Protein AF-A0A356W4E0-F1 (afdb_monomer)

Structure (mmCIF, N/CA/C/O backbone):
data_AF-A0A356W4E0-F1
#
_entry.id   AF-A0A356W4E0-F1
#
loop_
_atom_site.group_PDB
_atom_site.id
_atom_site.type_symbol
_atom_site.label_atom_id
_atom_site.label_alt_id
_atom_site.label_comp_id
_atom_site.label_asym_id
_atom_site.label_entity_id
_atom_site.label_seq_id
_atom_site.pdbx_PDB_ins_code
_atom_site.Cartn_x
_atom_site.Cartn_y
_atom_site.Cartn_z
_atom_site.occupancy
_atom_site.B_iso_or_equiv
_atom_site.auth_seq_id
_atom_site.auth_comp_id
_atom_site.auth_asym_id
_atom_site.auth_atom_id
_atom_site.pdbx_PDB_model_num
ATOM 1 N N . MET A 1 1 ? -19.568 5.707 18.053 1.00 56.31 1 MET A N 1
ATOM 2 C CA . MET A 1 1 ? -18.811 4.710 17.266 1.00 56.31 1 MET A CA 1
ATOM 3 C C . MET A 1 1 ? -17.351 5.116 17.323 1.00 56.31 1 MET A C 1
ATOM 5 O O . MET A 1 1 ? -17.095 6.312 17.219 1.00 56.31 1 MET A O 1
ATOM 9 N N . ALA A 1 2 ? -16.419 4.205 17.606 1.00 63.56 2 ALA A N 1
ATOM 10 C CA . ALA A 1 2 ? -15.016 4.599 17.668 1.00 63.56 2 ALA A CA 1
ATOM 11 C C . ALA A 1 2 ? -14.522 4.989 16.278 1.00 63.56 2 ALA A C 1
ATOM 13 O O . ALA A 1 2 ? -14.811 4.324 15.286 1.00 63.56 2 ALA A O 1
ATOM 14 N N . LYS A 1 3 ? -13.794 6.100 16.222 1.00 84.50 3 LYS A N 1
ATOM 15 C CA . LYS A 1 3 ? -13.288 6.655 14.976 1.00 84.50 3 LYS A CA 1
ATOM 16 C C . LYS A 1 3 ? -12.180 5.748 14.440 1.00 84.50 3 LYS A C 1
ATOM 18 O O . LYS A 1 3 ? -11.172 5.550 15.122 1.00 84.50 3 LYS A O 1
ATOM 23 N N . ARG A 1 4 ? -12.364 5.199 13.238 1.00 95.19 4 ARG A N 1
ATOM 24 C CA . ARG A 1 4 ? -11.300 4.482 12.533 1.00 95.19 4 ARG A CA 1
ATOM 25 C C . ARG A 1 4 ? -10.257 5.506 12.072 1.00 95.19 4 ARG A C 1
ATOM 27 O O . ARG A 1 4 ? -10.614 6.619 11.699 1.00 95.19 4 ARG A O 1
ATOM 34 N N . THR A 1 5 ? -8.973 5.165 12.136 1.00 97.50 5 THR A N 1
ATOM 35 C CA . THR A 1 5 ? -7.879 6.052 11.690 1.00 97.50 5 THR A CA 1
ATOM 36 C C . THR A 1 5 ? -7.006 5.357 10.657 1.00 97.50 5 THR A C 1
ATOM 38 O O . THR A 1 5 ? -6.689 4.176 10.817 1.00 97.50 5 THR A O 1
ATOM 41 N N . LEU A 1 6 ? -6.628 6.095 9.610 1.00 98.19 6 LEU A N 1
ATOM 42 C CA . LEU A 1 6 ? -5.780 5.613 8.519 1.00 98.19 6 LEU A CA 1
ATOM 43 C C . LEU A 1 6 ? -4.373 6.227 8.603 1.00 98.19 6 LEU A C 1
ATOM 45 O O . LEU A 1 6 ? -4.204 7.445 8.643 1.00 98.19 6 LEU A O 1
ATOM 49 N N . GLU A 1 7 ? -3.339 5.406 8.542 1.00 98.50 7 GLU A N 1
ATOM 50 C CA . GLU A 1 7 ? -1.942 5.834 8.440 1.00 98.50 7 GLU A CA 1
ATOM 51 C C . GLU A 1 7 ? -1.322 5.241 7.169 1.00 98.50 7 GLU A C 1
ATOM 53 O O . GLU A 1 7 ? -1.578 4.083 6.840 1.00 98.50 7 GLU A O 1
ATOM 58 N N . ILE A 1 8 ? -0.538 6.049 6.447 1.00 98.56 8 ILE A N 1
ATOM 59 C CA . ILE A 1 8 ? 0.104 5.667 5.182 1.00 98.56 8 ILE A CA 1
ATOM 60 C C . ILE A 1 8 ? 1.598 5.969 5.294 1.00 98.56 8 ILE A C 1
ATOM 62 O O . ILE A 1 8 ? 2.002 7.139 5.362 1.00 98.56 8 ILE A O 1
ATOM 66 N N . THR A 1 9 ? 2.420 4.928 5.266 1.00 98.31 9 THR A N 1
ATOM 67 C CA . THR A 1 9 ? 3.867 5.028 5.481 1.00 98.31 9 THR A CA 1
ATOM 68 C C . THR A 1 9 ? 4.605 4.453 4.285 1.00 98.31 9 THR A C 1
ATOM 70 O O . THR A 1 9 ? 4.379 3.305 3.911 1.00 98.31 9 THR A O 1
ATOM 73 N N . ASP A 1 10 ? 5.485 5.253 3.687 1.00 97.50 10 ASP A N 1
ATOM 74 C CA . ASP A 1 10 ? 6.352 4.788 2.606 1.00 97.50 10 ASP A CA 1
ATOM 75 C C . ASP A 1 10 ? 7.587 4.122 3.221 1.00 97.50 10 ASP A C 1
ATOM 77 O O . ASP A 1 10 ? 8.183 4.658 4.159 1.00 97.50 10 ASP A O 1
ATOM 81 N N . PHE A 1 11 ? 7.983 2.969 2.690 1.00 96.38 11 PHE A N 1
ATOM 82 C CA . PHE A 1 11 ? 9.184 2.257 3.113 1.00 96.38 11 PHE A CA 1
ATOM 83 C C . PHE A 1 11 ? 10.105 2.014 1.919 1.00 96.38 11 PHE A C 1
ATOM 85 O O . PHE A 1 11 ? 9.673 1.527 0.876 1.00 96.38 11 PHE A O 1
ATOM 92 N N . SER A 1 12 ? 11.394 2.304 2.103 1.00 96.56 12 SER A N 1
ATOM 93 C CA . SER A 1 12 ? 12.459 1.877 1.194 1.00 96.56 12 SER A CA 1
ATOM 94 C C . SER A 1 12 ? 13.320 0.847 1.913 1.00 96.56 12 SER A C 1
ATOM 96 O O . SER A 1 12 ? 13.991 1.155 2.900 1.00 96.56 12 SER A O 1
ATOM 98 N N . SER A 1 13 ? 13.267 -0.399 1.445 1.00 96.62 13 SER A N 1
ATOM 99 C CA . SER A 1 13 ? 14.030 -1.507 2.024 1.00 96.62 13 SER A CA 1
ATOM 100 C C . SER A 1 13 ? 15.163 -1.923 1.085 1.00 96.62 13 SER A C 1
ATOM 102 O O . SER A 1 13 ? 14.883 -2.346 -0.042 1.00 96.62 13 SER A O 1
ATOM 104 N N . PRO A 1 14 ? 16.442 -1.851 1.500 1.00 97.62 14 PRO A N 1
ATOM 105 C CA . PRO A 1 14 ? 17.550 -2.274 0.654 1.00 97.62 14 PRO A CA 1
ATOM 106 C C . PRO A 1 14 ? 17.510 -3.788 0.423 1.00 97.62 14 PRO A C 1
ATOM 108 O O . PRO A 1 14 ? 17.307 -4.582 1.343 1.00 97.62 14 PRO A O 1
ATOM 111 N N . LEU A 1 15 ? 17.741 -4.205 -0.818 1.00 97.12 15 LEU A N 1
ATOM 112 C CA . LEU A 1 15 ? 17.845 -5.614 -1.170 1.00 97.12 15 LEU A CA 1
ATOM 113 C C . LEU A 1 15 ? 19.265 -6.111 -0.896 1.00 97.12 15 LEU A C 1
ATOM 115 O O . LEU A 1 15 ? 20.246 -5.435 -1.197 1.00 97.12 15 LEU A O 1
ATOM 119 N N . LYS A 1 16 ? 19.390 -7.351 -0.402 1.00 97.69 16 LYS A N 1
ATOM 120 C CA . LYS A 1 16 ? 20.696 -7.989 -0.133 1.00 97.69 16 LYS A CA 1
ATOM 121 C C . LYS A 1 16 ? 21.626 -8.005 -1.358 1.00 97.69 16 LYS A C 1
ATOM 123 O O . LYS A 1 16 ? 22.843 -8.053 -1.216 1.00 97.69 16 LYS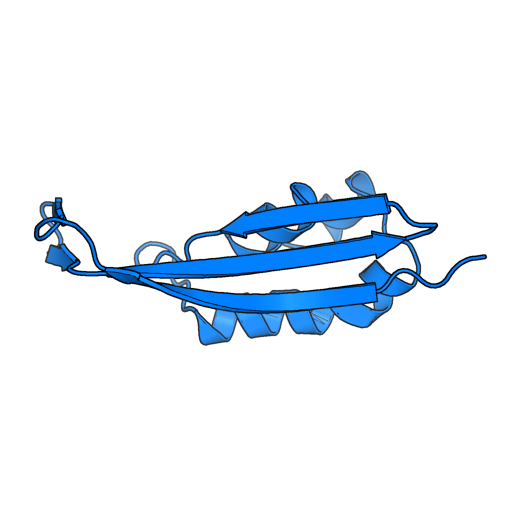 A O 1
ATOM 128 N N . ARG A 1 17 ? 21.047 -8.038 -2.557 1.00 97.00 17 ARG A N 1
ATOM 129 C CA . ARG A 1 17 ? 21.720 -7.947 -3.858 1.00 97.00 17 ARG A CA 1
ATOM 130 C C . ARG A 1 17 ? 20.735 -7.388 -4.879 1.00 97.00 17 ARG A C 1
ATOM 132 O O . ARG A 1 17 ? 19.528 -7.496 -4.665 1.00 97.00 17 ARG A O 1
ATOM 139 N N . ALA A 1 18 ? 21.238 -6.863 -5.993 1.00 97.44 18 ALA A N 1
ATOM 140 C CA . ALA A 1 18 ? 20.387 -6.395 -7.080 1.00 97.44 18 ALA A CA 1
AT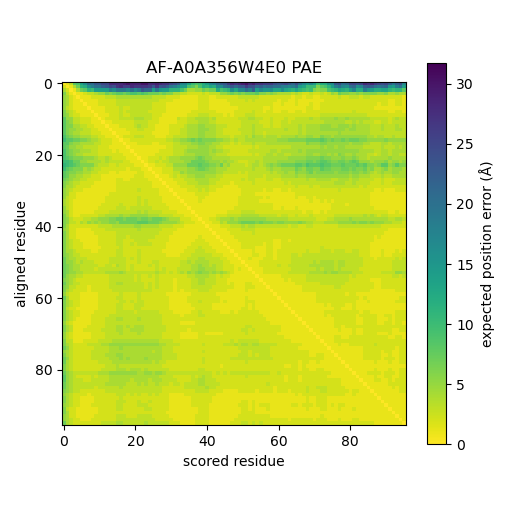OM 141 C C . ALA A 1 18 ? 19.431 -7.508 -7.555 1.00 97.44 18 ALA A C 1
ATOM 143 O O . ALA A 1 18 ? 19.865 -8.603 -7.926 1.00 97.44 18 ALA A O 1
ATOM 144 N N . PHE A 1 19 ? 18.129 -7.228 -7.539 1.00 97.25 19 PHE A N 1
ATOM 145 C CA . PHE A 1 19 ? 17.098 -8.105 -8.082 1.00 97.25 19 PHE A CA 1
ATOM 146 C C . PHE A 1 19 ? 16.849 -7.728 -9.539 1.00 97.25 19 PHE A C 1
ATOM 148 O O . PHE A 1 19 ? 16.346 -6.640 -9.822 1.00 97.25 19 PHE A O 1
ATOM 155 N N . THR A 1 20 ? 17.228 -8.613 -10.460 1.00 97.25 20 THR A N 1
ATOM 156 C CA . THR A 1 20 ? 17.241 -8.327 -11.900 1.00 97.25 20 THR A CA 1
ATOM 157 C C . THR A 1 20 ? 16.254 -9.210 -12.642 1.00 97.25 20 THR A C 1
ATOM 159 O O . THR A 1 20 ? 16.230 -10.425 -12.462 1.00 97.25 20 THR A O 1
ATOM 162 N N . ILE A 1 21 ? 15.466 -8.583 -13.508 1.00 96.12 21 ILE A N 1
ATOM 163 C CA . ILE A 1 21 ? 14.604 -9.231 -14.497 1.00 96.12 21 ILE A CA 1
ATOM 164 C C . ILE A 1 21 ? 14.927 -8.651 -15.883 1.00 96.12 21 ILE A C 1
ATOM 166 O O . ILE A 1 21 ? 15.663 -7.673 -15.990 1.00 96.12 21 ILE A O 1
ATOM 170 N N . SER A 1 22 ? 14.344 -9.186 -16.961 1.00 96.81 22 SER A N 1
ATOM 171 C CA . SER A 1 22 ? 14.620 -8.727 -18.340 1.00 96.81 22 SER A CA 1
ATOM 172 C C . SER A 1 22 ? 14.378 -7.230 -18.599 1.00 96.81 22 SER A C 1
ATOM 174 O O . SER A 1 22 ? 14.884 -6.688 -19.574 1.00 96.81 22 SER A O 1
ATOM 176 N N . ARG A 1 23 ? 13.608 -6.557 -17.736 1.00 94.88 23 ARG A N 1
ATOM 177 C CA . ARG A 1 23 ? 13.268 -5.127 -17.833 1.00 94.88 23 ARG A CA 1
ATOM 178 C C . ARG A 1 23 ? 14.148 -4.210 -16.977 1.00 94.88 23 ARG A C 1
ATOM 180 O O . ARG A 1 23 ? 13.911 -3.008 -16.969 1.00 94.88 23 ARG A O 1
ATOM 187 N N . GLY A 1 24 ? 15.112 -4.753 -16.235 1.00 94.00 24 GLY A N 1
ATOM 188 C CA . GLY A 1 24 ? 16.020 -3.969 -15.399 1.00 94.00 24 GLY A CA 1
ATOM 189 C C . GLY A 1 24 ? 16.288 -4.593 -14.034 1.00 94.00 24 GLY A C 1
ATOM 190 O O . GLY A 1 24 ? 15.810 -5.684 -13.712 1.00 94.00 24 GLY A O 1
ATOM 191 N N . ALA A 1 25 ? 17.058 -3.868 -13.228 1.00 95.56 25 ALA A N 1
ATOM 192 C CA . ALA A 1 25 ? 17.457 -4.267 -11.888 1.00 95.56 25 ALA A CA 1
ATOM 193 C C . 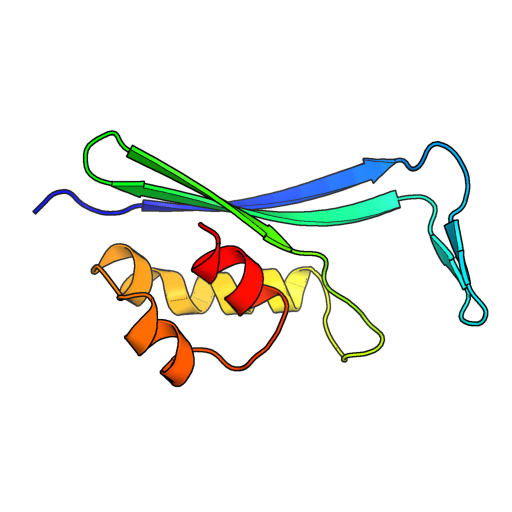ALA A 1 25 ? 16.938 -3.277 -10.841 1.00 95.56 25 ALA A C 1
ATOM 195 O O . ALA A 1 25 ? 16.931 -2.069 -11.071 1.00 95.56 25 ALA A O 1
ATOM 196 N N . LYS A 1 26 ? 16.531 -3.792 -9.680 1.00 94.94 26 LYS A N 1
ATOM 197 C CA . LYS A 1 26 ? 16.230 -3.002 -8.481 1.00 94.94 26 LYS A CA 1
ATOM 198 C C . LYS A 1 26 ? 17.245 -3.309 -7.386 1.00 94.94 26 LYS A C 1
ATOM 200 O O . LYS A 1 26 ? 17.640 -4.461 -7.211 1.00 94.94 26 LYS A O 1
ATOM 205 N N . THR A 1 27 ? 17.636 -2.288 -6.635 1.00 97.06 27 THR A N 1
ATOM 206 C CA . THR A 1 27 ? 18.506 -2.401 -5.451 1.00 97.06 27 THR A CA 1
ATOM 207 C C . THR A 1 27 ? 17.748 -2.178 -4.143 1.00 97.06 27 THR A C 1
ATOM 209 O O . THR A 1 27 ? 18.242 -2.572 -3.092 1.00 97.06 27 THR A O 1
ATOM 212 N N . SER A 1 28 ? 16.539 -1.624 -4.207 1.00 96.88 28 SER A N 1
ATOM 213 C CA . SER A 1 28 ? 15.609 -1.465 -3.091 1.00 96.88 28 SER 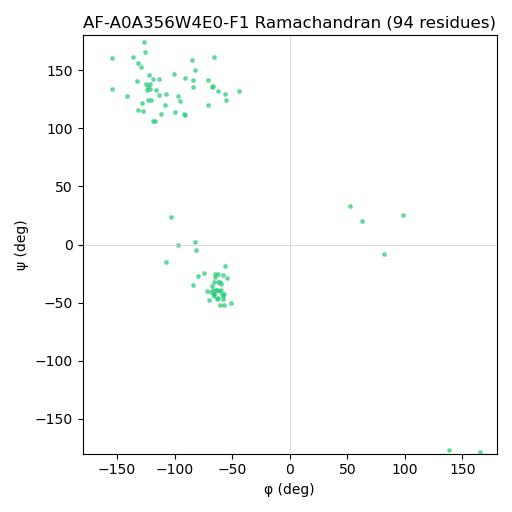A CA 1
ATOM 214 C C . SER A 1 28 ? 14.201 -1.937 -3.472 1.00 96.88 28 SER A C 1
ATOM 216 O O . SER A 1 28 ? 13.827 -1.994 -4.651 1.00 96.88 28 SER A O 1
ATOM 218 N N . ALA A 1 29 ? 13.423 -2.303 -2.457 1.00 96.31 29 ALA A N 1
ATOM 219 C CA . ALA A 1 29 ? 11.982 -2.462 -2.543 1.00 96.31 29 ALA A CA 1
ATOM 220 C C . ALA A 1 29 ? 11.322 -1.201 -1.979 1.00 96.31 29 ALA A C 1
ATOM 222 O O . ALA A 1 29 ? 11.448 -0.914 -0.791 1.00 96.31 29 ALA A O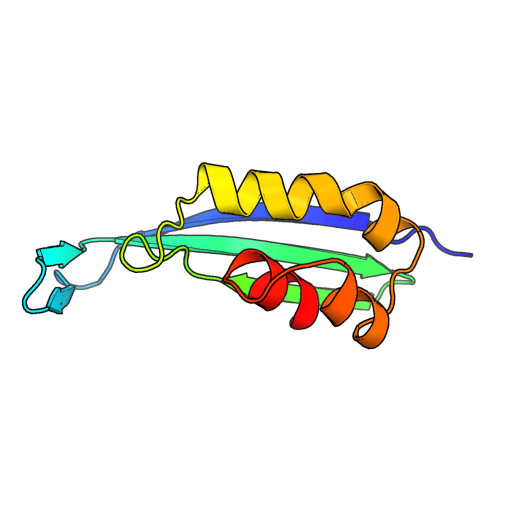 1
ATOM 223 N N . GLU A 1 30 ? 10.640 -0.467 -2.855 1.00 97.19 30 GLU A N 1
ATOM 224 C CA . GLU A 1 30 ? 9.819 0.689 -2.497 1.00 97.19 30 GLU A CA 1
ATOM 225 C C . GLU A 1 30 ? 8.391 0.204 -2.254 1.00 97.19 30 GLU A C 1
ATOM 227 O O . GLU A 1 30 ? 7.730 -0.262 -3.190 1.00 97.19 30 GLU A O 1
ATOM 232 N N . THR A 1 31 ? 7.936 0.265 -1.008 1.00 98.00 31 THR A N 1
ATOM 233 C CA . THR A 1 31 ? 6.626 -0.236 -0.581 1.00 98.00 31 THR A CA 1
ATOM 234 C C . THR A 1 31 ? 5.831 0.848 0.136 1.00 98.00 31 THR A C 1
ATOM 236 O O . THR A 1 31 ? 6.353 1.915 0.480 1.00 98.00 31 THR A O 1
ATOM 239 N N . ILE A 1 32 ? 4.531 0.604 0.296 1.00 98.56 32 ILE A N 1
ATOM 240 C CA . ILE A 1 32 ? 3.626 1.460 1.065 1.00 98.56 32 ILE A CA 1
ATOM 241 C C . ILE A 1 32 ? 2.879 0.575 2.052 1.00 98.56 32 ILE A C 1
ATOM 243 O O . ILE A 1 32 ? 2.180 -0.357 1.645 1.00 98.56 32 ILE A O 1
ATOM 247 N N . LEU A 1 33 ? 3.013 0.896 3.337 1.00 98.62 33 LEU A N 1
ATOM 248 C CA . LEU A 1 33 ? 2.277 0.282 4.432 1.00 98.62 33 LEU A CA 1
ATOM 249 C C . LEU A 1 33 ? 1.049 1.131 4.765 1.00 98.62 33 LEU A C 1
ATOM 251 O O . LEU A 1 33 ? 1.162 2.305 5.125 1.00 98.62 33 LEU A O 1
ATOM 255 N N . VAL A 1 34 ? -0.116 0.502 4.704 1.00 98.75 34 VAL A N 1
ATOM 256 C CA . VAL A 1 34 ? -1.380 1.020 5.218 1.00 98.75 34 VAL A CA 1
ATOM 257 C C . VAL A 1 34 ? -1.616 0.425 6.596 1.00 98.75 34 VAL A C 1
ATOM 259 O O . VAL A 1 34 ? -1.561 -0.789 6.777 1.00 98.75 34 VAL A O 1
ATOM 262 N N . THR A 1 35 ? -1.876 1.282 7.582 1.00 98.69 35 THR A N 1
ATOM 263 C CA . THR A 1 35 ? -2.294 0.860 8.922 1.00 98.69 35 THR A CA 1
ATOM 264 C C . THR A 1 35 ? -3.656 1.456 9.244 1.00 98.69 35 THR A C 1
ATOM 266 O O . THR A 1 35 ? -3.824 2.676 9.220 1.00 98.69 35 THR A O 1
ATOM 269 N N . ILE A 1 36 ? -4.614 0.596 9.583 1.00 98.31 36 ILE A N 1
ATOM 270 C CA . ILE A 1 36 ? -5.970 0.979 9.979 1.00 98.31 36 ILE A CA 1
ATOM 271 C C . ILE A 1 36 ? -6.164 0.615 11.451 1.00 98.31 36 ILE A C 1
ATOM 273 O O . ILE A 1 36 ? -5.882 -0.509 11.865 1.00 98.31 36 ILE A O 1
ATOM 277 N N . ARG A 1 37 ? -6.629 1.566 12.268 1.00 98.06 37 ARG A N 1
ATOM 278 C CA . ARG A 1 37 ? -6.902 1.334 13.698 1.00 98.06 37 ARG A CA 1
ATOM 279 C C . ARG A 1 37 ? -8.353 1.620 14.024 1.00 98.06 37 ARG A C 1
ATOM 281 O O . ARG A 1 37 ? -8.857 2.673 13.637 1.00 98.06 37 ARG A O 1
ATOM 288 N N . GLN A 1 38 ? -8.988 0.726 14.771 1.00 96.06 38 GLN A N 1
ATOM 289 C CA . GLN A 1 38 ? -10.367 0.871 15.233 1.00 96.06 38 GLN A CA 1
ATOM 290 C C . GLN A 1 38 ? -10.562 0.064 16.521 1.00 96.06 38 GLN A C 1
ATOM 292 O O . GLN A 1 38 ? -10.141 -1.084 16.581 1.00 96.06 38 GLN A O 1
ATOM 297 N N . ASP A 1 39 ? -11.198 0.651 17.541 1.00 93.62 39 ASP A N 1
ATOM 298 C CA . ASP A 1 39 ? -11.594 -0.059 18.774 1.00 93.62 39 ASP A CA 1
ATOM 299 C C . ASP A 1 39 ? -10.446 -0.843 19.460 1.00 93.62 39 ASP A C 1
ATOM 301 O O . ASP A 1 39 ? -10.646 -1.905 20.041 1.00 93.62 39 ASP A O 1
ATOM 305 N N . GLY A 1 40 ? -9.210 -0.336 19.376 1.00 93.50 40 GLY A N 1
ATOM 306 C CA . GLY A 1 40 ? -8.015 -0.998 19.921 1.00 93.50 40 GLY A CA 1
ATOM 307 C C . GLY A 1 40 ? -7.412 -2.099 19.035 1.00 93.50 40 GLY A C 1
ATOM 308 O O . GLY A 1 40 ? -6.300 -2.547 19.312 1.00 93.50 40 GLY A O 1
ATOM 309 N N . ALA A 1 41 ? -8.076 -2.492 17.946 1.00 96.81 41 ALA A N 1
ATOM 310 C CA . ALA A 1 41 ? -7.515 -3.366 16.920 1.00 96.81 41 ALA A CA 1
ATOM 311 C C . ALA A 1 41 ? -6.649 -2.577 15.922 1.00 96.81 41 ALA A C 1
ATOM 313 O O . ALA A 1 41 ? -6.888 -1.394 15.656 1.00 96.81 41 ALA A O 1
ATOM 314 N N . ILE A 1 42 ? -5.636 -3.248 15.366 1.00 98.06 42 ILE A N 1
ATOM 315 C CA . ILE A 1 42 ? -4.720 -2.686 14.368 1.00 98.06 42 ILE A CA 1
ATOM 316 C C . ILE A 1 42 ? -4.592 -3.667 13.207 1.00 98.06 42 ILE A C 1
ATOM 318 O O . ILE A 1 42 ? -4.055 -4.762 13.375 1.00 98.06 42 ILE A O 1
ATOM 322 N N . GLY A 1 43 ? -5.041 -3.230 12.040 1.00 98.19 43 GLY A N 1
ATOM 323 C CA . GLY A 1 43 ? -4.883 -3.906 10.766 1.00 98.19 43 GLY A CA 1
ATOM 324 C C . GLY A 1 43 ? -3.754 -3.293 9.940 1.00 98.19 43 GLY A C 1
ATOM 325 O O . GLY A 1 43 ? -3.461 -2.097 10.066 1.00 98.19 43 GLY A O 1
ATOM 326 N N . ARG A 1 44 ? -3.049 -4.120 9.164 1.00 98.56 44 ARG A N 1
ATOM 327 C CA . ARG A 1 44 ? -1.890 -3.707 8.362 1.00 98.56 44 ARG A CA 1
ATOM 328 C C . ARG A 1 44 ? -1.883 -4.420 7.022 1.00 98.56 44 ARG A C 1
ATOM 330 O O . ARG A 1 44 ? -1.868 -5.646 6.986 1.00 98.56 44 ARG A O 1
ATOM 337 N N . GLY A 1 45 ? -1.780 -3.643 5.955 1.00 98.50 45 GLY A N 1
ATOM 338 C CA . GLY A 1 45 ? -1.642 -4.136 4.594 1.00 98.50 45 GLY A CA 1
ATOM 339 C C . GLY A 1 45 ? -0.526 -3.395 3.875 1.00 98.50 45 GLY A C 1
ATOM 340 O O . GLY A 1 45 ? -0.334 -2.196 4.058 1.00 98.50 45 GLY A O 1
ATOM 341 N N . GLU A 1 46 ? 0.244 -4.116 3.073 1.00 98.38 46 GLU A N 1
ATOM 342 C CA . GLU A 1 46 ? 1.381 -3.568 2.338 1.00 98.38 46 GLU A CA 1
ATOM 343 C C . GLU A 1 46 ? 1.187 -3.799 0.842 1.00 98.38 46 GLU A C 1
ATOM 345 O O . GLU A 1 46 ? 0.643 -4.820 0.418 1.00 98.38 46 GLU A O 1
ATOM 350 N N . CYS A 1 47 ? 1.652 -2.854 0.030 1.00 98.44 47 CYS A N 1
ATOM 351 C CA . CYS A 1 47 ? 1.715 -3.022 -1.414 1.00 98.44 47 CYS A CA 1
ATOM 352 C C . CYS A 1 47 ? 3.042 -2.534 -1.994 1.00 98.44 47 CYS A C 1
ATOM 354 O O . CYS A 1 47 ? 3.768 -1.741 -1.388 1.00 98.44 47 CYS A O 1
ATOM 356 N N . VAL A 1 48 ? 3.332 -2.995 -3.211 1.00 97.81 48 VAL A N 1
ATOM 357 C CA . VAL A 1 48 ? 4.495 -2.578 -3.996 1.00 97.81 48 VAL A CA 1
ATOM 358 C C . VAL A 1 48 ? 3.995 -1.929 -5.287 1.00 97.81 48 VAL A C 1
ATOM 360 O O . VAL A 1 48 ? 3.547 -2.654 -6.178 1.00 97.81 48 VAL A O 1
ATOM 363 N N . PRO A 1 49 ? 4.078 -0.594 -5.427 1.00 96.94 49 PRO A N 1
ATOM 364 C CA . PRO A 1 49 ? 3.753 0.089 -6.675 1.00 96.94 49 PRO A CA 1
ATOM 365 C C . PRO A 1 49 ? 4.584 -0.463 -7.839 1.00 96.94 49 PRO A C 1
ATOM 367 O O . PRO A 1 49 ? 5.818 -0.562 -7.753 1.00 96.94 49 PRO A O 1
ATOM 370 N N . TYR A 1 50 ? 3.923 -0.825 -8.939 1.00 95.50 50 TYR A N 1
ATOM 371 C CA . TYR A 1 50 ? 4.581 -1.475 -10.069 1.00 95.50 50 TYR A CA 1
ATOM 372 C C . TYR A 1 50 ? 4.531 -0.631 -11.361 1.00 95.50 50 TYR A C 1
ATOM 374 O O . TYR A 1 50 ? 3.510 -0.611 -12.051 1.00 95.50 50 TYR A O 1
ATOM 382 N N . PRO A 1 51 ? 5.656 -0.014 -11.792 1.00 93.69 51 PRO A N 1
ATOM 383 C CA . PRO A 1 51 ? 5.692 0.859 -12.976 1.00 93.69 51 PRO A CA 1
ATOM 384 C C . PRO A 1 51 ? 5.242 0.197 -14.280 1.00 93.69 51 PRO A C 1
ATOM 386 O O . PRO A 1 51 ? 4.743 0.857 -15.184 1.00 93.69 51 PRO A O 1
ATOM 389 N N . ARG A 1 52 ? 5.383 -1.130 -14.390 1.00 94.81 52 ARG A N 1
ATOM 390 C CA . ARG A 1 52 ? 4.888 -1.887 -15.550 1.00 94.81 52 ARG A CA 1
ATOM 391 C C . ARG A 1 52 ? 3.364 -1.796 -15.698 1.00 94.81 52 ARG A C 1
ATOM 393 O O . ARG A 1 52 ? 2.878 -1.969 -16.815 1.00 94.81 52 ARG A O 1
ATOM 400 N N . TYR A 1 53 ? 2.638 -1.555 -14.610 1.00 95.88 53 TYR A N 1
ATOM 401 C CA . TYR A 1 53 ? 1.192 -1.333 -14.583 1.00 95.88 53 TYR A CA 1
ATOM 402 C C . TYR A 1 53 ? 0.845 0.150 -14.406 1.00 95.88 53 TYR A C 1
ATOM 404 O O . TYR A 1 53 ? -0.241 0.480 -13.948 1.00 95.88 53 TYR A O 1
ATOM 412 N N . SER A 1 54 ? 1.766 1.043 -14.785 1.00 94.75 54 SER A N 1
ATOM 413 C CA . SER A 1 54 ? 1.603 2.500 -14.702 1.00 94.75 54 SER A CA 1
ATOM 414 C C . SER A 1 54 ? 1.426 3.035 -13.277 1.00 94.75 54 SER A C 1
ATOM 416 O O . SER A 1 54 ? 0.954 4.153 -13.087 1.00 94.75 54 SER A O 1
ATOM 418 N N . GLU A 1 55 ? 1.841 2.269 -12.269 1.00 97.25 55 GLU A N 1
ATOM 419 C CA . GLU A 1 55 ? 1.803 2.702 -10.877 1.00 97.25 55 GLU A CA 1
ATOM 420 C C . GLU A 1 55 ? 3.110 3.384 -10.469 1.00 97.25 55 GLU A C 1
ATOM 422 O O . GLU A 1 55 ? 4.212 2.969 -10.838 1.00 97.25 55 GLU A O 1
ATOM 427 N N . THR A 1 56 ? 2.985 4.409 -9.633 1.00 96.75 56 THR A N 1
ATOM 428 C CA . THR A 1 56 ? 4.108 5.096 -8.990 1.00 96.75 56 THR A CA 1
ATOM 429 C C . THR A 1 56 ? 3.851 5.172 -7.491 1.00 96.75 56 THR A C 1
ATOM 431 O O . THR A 1 56 ? 2.696 5.192 -7.071 1.00 96.75 56 THR A O 1
ATOM 434 N N . GLN A 1 57 ? 4.901 5.231 -6.669 1.00 95.44 57 GLN A N 1
ATOM 435 C CA . GLN A 1 57 ? 4.729 5.348 -5.216 1.00 95.44 57 GLN A CA 1
ATOM 436 C C . GLN A 1 57 ? 3.919 6.598 -4.819 1.00 95.44 57 GLN A C 1
ATOM 438 O O . GLN A 1 57 ? 2.936 6.436 -4.098 1.00 95.44 57 GLN A O 1
ATOM 443 N N . PRO A 1 58 ? 4.190 7.807 -5.359 1.00 97.19 58 PRO A N 1
ATOM 444 C CA . PRO A 1 58 ? 3.353 8.973 -5.077 1.00 97.19 58 PRO A CA 1
ATOM 445 C C . PRO A 1 58 ? 1.902 8.802 -5.542 1.00 97.19 58 PRO A C 1
ATOM 447 O O . PRO A 1 58 ? 0.986 9.187 -4.822 1.00 97.19 58 PRO A O 1
ATOM 450 N N . GLY A 1 59 ? 1.679 8.198 -6.715 1.00 97.88 59 GLY A N 1
ATOM 451 C CA . GLY A 1 59 ? 0.332 7.975 -7.248 1.00 97.88 59 GLY A CA 1
ATOM 452 C C . GLY A 1 59 ? -0.482 6.992 -6.406 1.00 97.88 59 GLY A C 1
ATOM 453 O O . GLY A 1 59 ? -1.632 7.264 -6.078 1.00 97.88 59 GLY A O 1
ATOM 454 N N . VAL A 1 60 ? 0.128 5.880 -5.988 1.00 98.38 60 VAL A N 1
ATOM 455 C CA . VAL A 1 60 ? -0.520 4.897 -5.105 1.00 98.38 60 VAL A CA 1
ATOM 456 C C . VAL A 1 60 ? -0.797 5.508 -3.729 1.00 98.38 60 VAL A C 1
ATOM 458 O O . VAL A 1 60 ? -1.900 5.352 -3.209 1.00 98.38 60 VAL A O 1
ATOM 461 N N . ARG A 1 61 ? 0.155 6.262 -3.160 1.00 98.31 61 ARG A N 1
ATOM 462 C CA . ARG A 1 61 ? -0.032 6.989 -1.893 1.00 98.31 61 ARG A CA 1
ATOM 463 C C . ARG A 1 61 ? -1.200 7.975 -1.973 1.00 98.31 61 ARG A C 1
ATOM 465 O O . ARG A 1 61 ? -2.009 8.027 -1.049 1.00 98.31 61 ARG A O 1
ATOM 472 N N . ALA A 1 62 ? -1.293 8.732 -3.067 1.00 98.25 62 ALA A N 1
ATOM 473 C CA . ALA A 1 62 ? -2.380 9.678 -3.302 1.00 98.25 62 ALA A CA 1
ATOM 474 C C . ALA A 1 62 ? -3.738 8.967 -3.401 1.00 98.25 62 ALA A C 1
ATOM 476 O O . ALA A 1 62 ? -4.659 9.350 -2.686 1.00 98.25 62 ALA A O 1
ATOM 477 N N . ALA A 1 63 ? -3.829 7.879 -4.173 1.00 98.19 63 ALA A N 1
ATOM 478 C CA . ALA A 1 63 ? -5.059 7.098 -4.316 1.00 98.19 63 ALA A CA 1
ATOM 479 C C . ALA A 1 63 ? -5.563 6.524 -2.977 1.00 98.19 63 ALA A C 1
ATOM 481 O O . ALA A 1 63 ? -6.760 6.538 -2.703 1.00 98.19 63 ALA A O 1
ATOM 482 N N . ILE A 1 64 ? -4.662 6.056 -2.102 1.00 98.38 64 ILE A N 1
ATOM 483 C CA . ILE A 1 64 ? -5.038 5.633 -0.739 1.00 98.38 64 ILE A CA 1
ATOM 484 C C . ILE A 1 64 ? -5.511 6.843 0.088 1.00 98.38 64 ILE A C 1
ATOM 486 O O . ILE A 1 64 ? -6.464 6.744 0.860 1.00 98.38 64 ILE A O 1
ATOM 490 N N . GLY A 1 65 ? -4.851 7.994 -0.065 1.00 98.12 65 GLY A N 1
ATOM 491 C CA . GLY A 1 65 ? -5.200 9.237 0.622 1.00 98.12 65 GLY A CA 1
ATOM 492 C C . GLY A 1 65 ? -6.589 9.776 0.266 1.00 98.12 65 GLY A C 1
ATOM 493 O O . GLY A 1 65 ? -7.297 10.228 1.163 1.00 98.12 65 GLY A O 1
ATOM 494 N N . GLU A 1 66 ? -7.000 9.683 -1.000 1.00 98.19 66 GLU A N 1
ATOM 495 C CA . GLU A 1 66 ? -8.333 10.089 -1.478 1.00 98.19 66 GLU A CA 1
ATOM 496 C C . GLU A 1 66 ? -9.459 9.293 -0.801 1.00 98.19 66 GLU A C 1
ATOM 498 O O . GLU A 1 66 ? -10.518 9.839 -0.494 1.00 98.19 66 GLU A O 1
ATOM 503 N N . MET A 1 67 ? -9.193 8.032 -0.454 1.00 97.88 67 MET A N 1
ATOM 504 C CA . MET A 1 67 ? -10.142 7.143 0.221 1.00 97.88 67 MET A CA 1
ATOM 505 C C . MET A 1 67 ? -10.228 7.354 1.736 1.00 97.88 67 MET A C 1
ATOM 507 O O . MET A 1 67 ? -11.065 6.734 2.396 1.00 97.88 67 MET A O 1
ATOM 511 N N . ARG A 1 68 ? -9.387 8.224 2.317 1.00 97.88 68 ARG A N 1
ATOM 512 C CA . ARG A 1 68 ? -9.272 8.409 3.774 1.00 97.88 68 ARG A CA 1
ATOM 513 C C . ARG A 1 68 ? -10.615 8.632 4.451 1.00 97.88 68 ARG A C 1
ATOM 515 O O . ARG A 1 68 ? -10.900 7.957 5.432 1.00 97.88 68 ARG A O 1
ATOM 522 N N . ALA A 1 69 ? -11.417 9.566 3.946 1.00 97.00 69 ALA A N 1
ATOM 523 C CA . ALA A 1 69 ? -12.682 9.922 4.582 1.00 97.00 69 ALA A CA 1
ATOM 524 C C . ALA A 1 69 ? -13.644 8.725 4.624 1.00 97.00 69 ALA A C 1
ATOM 526 O O . ALA A 1 69 ? -14.188 8.420 5.677 1.00 97.00 69 ALA A O 1
ATOM 527 N N . GLN A 1 70 ? -13.789 8.006 3.508 1.00 97.00 70 GLN A N 1
ATOM 528 C CA . GLN A 1 70 ? -14.661 6.832 3.424 1.00 97.00 70 GLN A CA 1
ATOM 529 C C . GLN A 1 70 ? -14.153 5.690 4.309 1.00 97.00 70 GLN A C 1
ATOM 531 O O . GLN A 1 70 ? -14.937 5.057 5.013 1.00 97.00 70 GLN A O 1
ATOM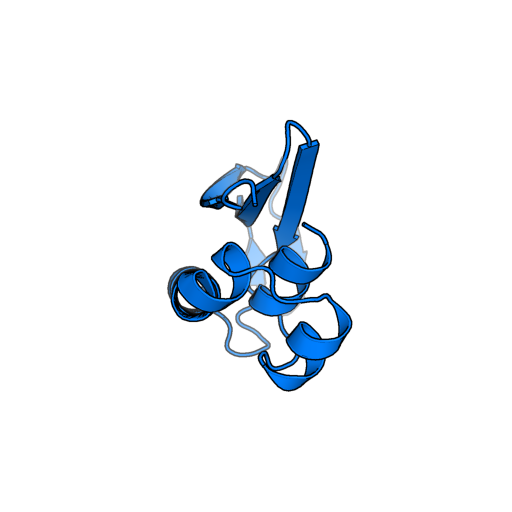 536 N N . ILE A 1 71 ? -12.838 5.440 4.313 1.00 97.19 71 ILE A N 1
ATOM 537 C CA . ILE A 1 71 ? -12.229 4.420 5.173 1.00 97.19 71 ILE A CA 1
ATOM 538 C C . ILE A 1 71 ? -12.491 4.759 6.639 1.00 97.19 71 ILE A C 1
ATOM 540 O O . ILE A 1 71 ? -13.006 3.905 7.354 1.00 97.19 71 ILE A O 1
ATOM 544 N N . GLU A 1 72 ? -12.180 5.981 7.079 1.00 96.88 72 GLU A N 1
ATOM 545 C CA . GLU A 1 72 ? -12.362 6.424 8.468 1.00 96.88 72 GLU A CA 1
ATOM 546 C C . GLU A 1 72 ? -13.840 6.462 8.905 1.00 96.88 72 GLU A C 1
ATOM 548 O O . GLU A 1 72 ? -14.116 6.275 10.091 1.00 96.88 72 GLU A O 1
ATOM 553 N N . ASP A 1 73 ? -14.773 6.614 7.958 1.00 96.06 73 ASP A N 1
ATOM 554 C CA . ASP A 1 73 ? -16.229 6.523 8.167 1.00 96.06 73 ASP A CA 1
ATOM 555 C C . ASP A 1 73 ? -16.768 5.075 8.161 1.00 96.06 73 ASP A C 1
ATOM 557 O O . ASP A 1 73 ? -17.958 4.834 8.346 1.00 96.06 73 ASP A O 1
ATOM 561 N N . GLY A 1 74 ? -15.893 4.076 8.010 1.00 95.88 74 GLY A N 1
ATOM 562 C CA . GLY A 1 74 ? -16.254 2.669 8.187 1.00 95.88 74 GLY A CA 1
ATOM 563 C C . GLY A 1 74 ? -16.543 1.898 6.900 1.00 95.88 74 GLY A C 1
ATOM 564 O O . GLY A 1 74 ? -17.243 0.887 6.968 1.00 95.88 74 GLY A O 1
ATOM 565 N N . LEU A 1 75 ? -15.980 2.314 5.756 1.00 96.88 75 LEU A N 1
ATOM 566 C CA . LEU A 1 75 ? -16.051 1.566 4.492 1.00 96.88 75 LEU A CA 1
ATOM 567 C C . LEU A 1 75 ? -15.797 0.061 4.712 1.00 96.88 75 LEU A C 1
ATOM 569 O O . LEU A 1 75 ? -14.849 -0.333 5.406 1.00 96.88 75 LEU A O 1
ATOM 573 N N . SER A 1 76 ? -16.668 -0.775 4.142 1.00 97.25 76 SER A N 1
ATOM 574 C CA . SER A 1 76 ? -16.545 -2.233 4.184 1.00 97.25 76 SER A CA 1
ATOM 575 C C . SER A 1 76 ? -15.631 -2.743 3.067 1.00 97.25 76 SER A C 1
ATOM 577 O O . SER A 1 76 ? -15.452 -2.079 2.047 1.00 97.25 76 SER A O 1
ATOM 579 N N . ARG A 1 77 ? -15.080 -3.952 3.232 1.00 96.88 77 ARG A N 1
ATOM 580 C CA . ARG A 1 77 ? -14.240 -4.592 2.202 1.00 96.88 77 ARG A CA 1
ATOM 581 C C . ARG A 1 77 ? -14.987 -4.858 0.894 1.00 96.88 77 ARG A C 1
ATOM 583 O O . ARG A 1 77 ? -14.383 -4.769 -0.167 1.00 96.88 77 ARG A O 1
ATOM 590 N N . ASP A 1 78 ? -16.289 -5.132 0.959 1.00 97.94 78 ASP A N 1
ATOM 591 C CA . ASP A 1 78 ? -17.105 -5.325 -0.243 1.00 97.94 78 ASP A CA 1
ATOM 592 C C . ASP A 1 78 ? -17.298 -3.993 -0.985 1.00 97.94 78 ASP A C 1
ATOM 594 O O . ASP A 1 78 ? -17.007 -3.904 -2.174 1.00 97.94 78 ASP A O 1
ATOM 598 N N . ALA A 1 79 ? -17.669 -2.922 -0.270 1.00 97.88 79 ALA A N 1
ATOM 599 C CA . ALA A 1 79 ? -17.831 -1.589 -0.862 1.00 97.88 79 ALA A CA 1
ATOM 600 C C . ALA A 1 79 ? -16.505 -1.007 -1.388 1.00 97.88 79 ALA A C 1
ATOM 602 O O . ALA A 1 79 ? -16.495 -0.221 -2.335 1.00 97.88 79 ALA A O 1
ATOM 603 N N . LEU A 1 80 ? -15.372 -1.410 -0.805 1.00 98.19 80 LEU A N 1
ATOM 604 C CA . LEU A 1 80 ? -14.039 -1.066 -1.295 1.00 98.19 80 LEU A CA 1
ATOM 605 C C . LEU A 1 80 ? -13.799 -1.557 -2.731 1.00 98.19 80 LEU A C 1
ATOM 607 O O . LEU A 1 80 ? -13.105 -0.876 -3.487 1.00 98.19 80 LEU A O 1
ATOM 611 N N . GLN A 1 81 ? -14.362 -2.707 -3.120 1.00 97.94 81 GLN A N 1
ATOM 612 C CA . GLN A 1 81 ? -14.162 -3.262 -4.465 1.00 97.94 81 GLN A CA 1
ATOM 613 C C . GLN A 1 81 ? -14.786 -2.386 -5.553 1.00 97.94 81 GLN A C 1
ATOM 615 O O . GLN A 1 81 ? -14.226 -2.306 -6.648 1.00 97.94 81 GLN A O 1
ATOM 620 N N . ASP A 1 82 ? -15.896 -1.718 -5.231 1.00 97.38 82 ASP A N 1
ATOM 621 C CA . ASP A 1 82 ? -16.586 -0.787 -6.125 1.00 97.38 82 ASP A CA 1
ATOM 622 C C . ASP A 1 82 ? -15.967 0.616 -6.076 1.00 97.38 82 ASP A C 1
ATOM 624 O O . ASP A 1 82 ? -15.909 1.314 -7.088 1.00 97.38 82 ASP A O 1
ATOM 628 N N . ALA A 1 83 ? -15.489 1.035 -4.900 1.00 97.31 83 ALA A N 1
ATOM 629 C CA . ALA A 1 83 ? -14.944 2.374 -4.694 1.00 97.31 83 ALA A CA 1
ATOM 630 C C . ALA A 1 83 ? -13.501 2.537 -5.201 1.00 97.31 83 ALA A C 1
ATOM 632 O O . ALA A 1 83 ? -13.100 3.647 -5.550 1.00 97.31 83 ALA A O 1
ATOM 633 N N . MET A 1 84 ? -12.716 1.455 -5.251 1.00 97.69 84 MET A N 1
ATOM 634 C CA . MET A 1 84 ?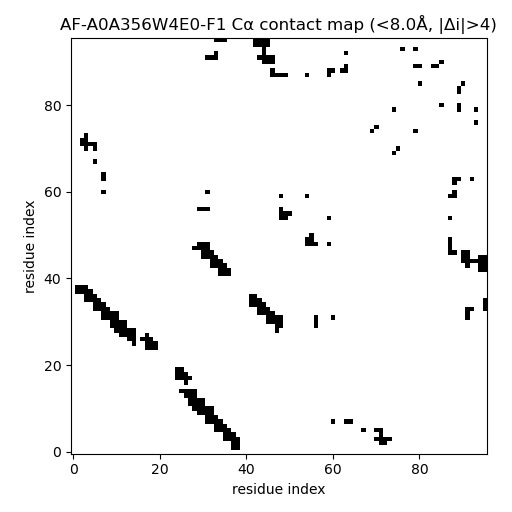 -11.337 1.476 -5.742 1.00 97.69 84 MET A CA 1
ATOM 635 C C . MET A 1 84 ? -11.125 0.490 -6.897 1.00 97.69 84 MET A C 1
ATOM 637 O O . MET A 1 84 ? -11.492 -0.687 -6.791 1.00 97.69 84 MET A O 1
ATOM 641 N N . PRO A 1 85 ? -10.435 0.902 -7.978 1.00 97.06 85 PRO A N 1
ATOM 642 C CA . PRO A 1 85 ? -10.025 -0.027 -9.022 1.00 97.06 85 PRO A CA 1
ATOM 643 C C . PRO A 1 85 ? -8.998 -1.041 -8.494 1.00 97.06 85 PRO A C 1
ATOM 645 O O . PRO A 1 85 ? -8.332 -0.831 -7.477 1.00 97.06 85 PRO A O 1
ATOM 648 N N 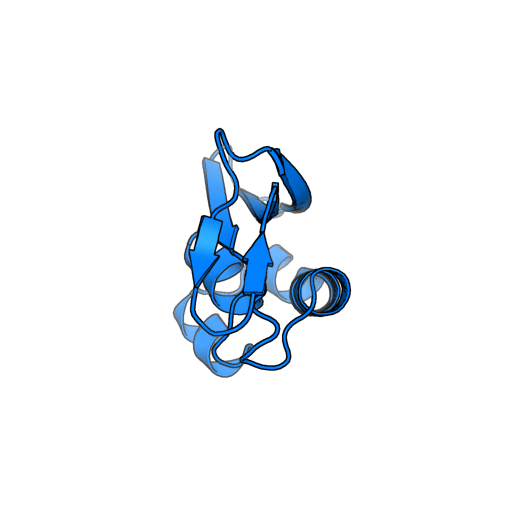. ALA A 1 86 ? -8.840 -2.150 -9.217 1.00 97.50 86 ALA A N 1
ATOM 649 C CA . ALA A 1 86 ? -7.796 -3.123 -8.923 1.00 97.50 86 ALA A CA 1
ATOM 650 C C . ALA A 1 86 ? -6.401 -2.491 -9.075 1.00 97.50 86 ALA A C 1
ATOM 652 O O . ALA A 1 86 ? -6.114 -1.852 -10.085 1.00 97.50 86 ALA A O 1
ATOM 653 N N . GLY A 1 87 ? -5.534 -2.698 -8.084 1.00 97.81 87 GLY A N 1
ATOM 654 C CA . GLY A 1 87 ? -4.173 -2.164 -8.069 1.00 97.81 87 GLY A CA 1
ATOM 655 C C . GLY A 1 87 ? -3.530 -2.251 -6.687 1.00 97.81 87 GLY A C 1
ATOM 656 O O . GLY A 1 87 ? -4.146 -2.729 -5.728 1.00 97.81 87 GLY A O 1
ATOM 657 N N . ALA A 1 88 ? -2.296 -1.764 -6.579 1.00 98.25 88 ALA A N 1
ATOM 658 C CA . ALA A 1 88 ? -1.506 -1.755 -5.352 1.00 98.25 88 ALA A CA 1
ATOM 659 C C . ALA A 1 88 ? -2.227 -1.018 -4.212 1.00 98.25 88 ALA A C 1
ATOM 661 O O . ALA A 1 88 ? -2.291 -1.532 -3.098 1.00 98.25 88 ALA A O 1
ATOM 662 N N . ALA A 1 89 ? -2.847 0.130 -4.510 1.00 98.38 89 ALA A N 1
ATOM 663 C CA . ALA A 1 89 ? -3.582 0.928 -3.526 1.00 98.38 89 ALA A CA 1
ATOM 664 C C . ALA A 1 89 ? -4.698 0.116 -2.850 1.00 98.38 89 ALA A C 1
ATOM 666 O O . ALA A 1 89 ? -4.731 0.006 -1.625 1.00 98.38 89 ALA A O 1
ATOM 667 N N . ARG A 1 90 ? -5.567 -0.516 -3.653 1.00 98.56 90 ARG A N 1
ATOM 668 C CA . ARG A 1 90 ? -6.651 -1.359 -3.137 1.00 98.56 90 ARG A CA 1
ATOM 669 C C . ARG A 1 90 ? -6.112 -2.580 -2.402 1.00 98.56 90 ARG A C 1
ATOM 671 O O . ARG A 1 90 ? -6.654 -2.928 -1.367 1.00 98.56 90 ARG A O 1
ATOM 678 N N . CYS A 1 91 ? -5.036 -3.195 -2.896 1.00 98.44 91 CYS A N 1
ATOM 679 C CA . CYS A 1 91 ? -4.404 -4.336 -2.233 1.00 98.44 91 CYS A CA 1
ATOM 680 C C . CYS A 1 91 ? -3.928 -3.992 -0.812 1.00 98.44 91 CYS A C 1
ATOM 682 O O . CYS A 1 91 ? -4.129 -4.786 0.100 1.00 98.44 91 CYS A O 1
ATOM 684 N N . ALA A 1 92 ? -3.314 -2.821 -0.605 1.00 98.44 92 ALA A N 1
ATOM 685 C CA . ALA A 1 92 ? -2.873 -2.417 0.729 1.00 98.44 92 ALA A CA 1
ATOM 686 C C . ALA A 1 92 ? -4.052 -2.128 1.668 1.00 98.44 92 ALA A C 1
ATOM 688 O O . ALA A 1 92 ? -3.998 -2.515 2.828 1.00 98.44 92 ALA A O 1
ATOM 689 N N . VAL A 1 93 ? -5.107 -1.470 1.177 1.00 98.38 93 VAL A N 1
ATOM 690 C CA . VAL A 1 93 ? -6.289 -1.141 1.993 1.00 98.38 93 VAL A CA 1
ATOM 691 C C . VAL A 1 93 ? -7.134 -2.377 2.302 1.00 98.38 93 VAL A C 1
ATOM 693 O O . VAL A 1 93 ? -7.603 -2.504 3.420 1.00 98.38 93 VAL A O 1
ATOM 696 N N . ASP A 1 94 ? -7.317 -3.290 1.348 1.00 98.50 94 ASP A N 1
ATOM 697 C CA . ASP A 1 94 ? -8.122 -4.508 1.527 1.00 98.50 94 ASP A CA 1
ATOM 698 C C . ASP A 1 94 ? -7.482 -5.496 2.516 1.00 98.50 94 ASP A C 1
ATOM 700 O O . ASP A 1 94 ? -8.181 -6.147 3.292 1.00 98.50 94 ASP A O 1
ATOM 704 N N . CYS A 1 95 ? -6.146 -5.580 2.506 1.00 98.25 95 CYS A N 1
ATOM 705 C CA . CYS A 1 95 ? -5.377 -6.387 3.453 1.00 98.25 95 CYS A CA 1
ATOM 706 C C . CYS A 1 95 ? -5.307 -5.779 4.863 1.00 98.25 95 CYS A C 1
ATOM 708 O O . CYS A 1 95 ? -5.034 -6.517 5.812 1.00 98.25 95 CYS A O 1
ATOM 710 N N . ALA A 1 96 ? -5.465 -4.456 4.989 1.00 96.94 96 ALA A N 1
ATOM 711 C CA . ALA A 1 96 ? -5.379 -3.734 6.256 1.00 96.94 96 ALA A CA 1
ATOM 712 C C . ALA A 1 96 ? -6.695 -3.816 7.034 1.00 96.94 96 ALA A C 1
ATOM 714 O O . ALA A 1 96 ? -6.613 -4.179 8.225 1.00 96.94 96 ALA A O 1
#

Secondary structure (DSSP, 8-state):
-PPPEEEEEEEEEEEEEEEEETTEEEEEEEEEEEEEEETTEEEEEEE---GGGT--HHHHHHHHHHTHHHH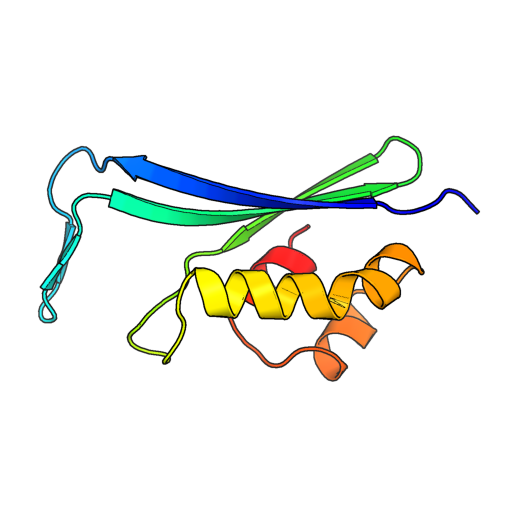HTT--HHHHHHHS-SSHHHHHHHH-

InterPro domains:
  IPR013341 Mandelate racemase, N-terminal domain [PF02746] (8-96)
  IPR029017 Enolase-like, N-terminal [G3DSA:3.30.390.10] (1-96)
  IPR029017 Enolase-like, N-terminal [SSF54826] (5-96)

Nearest PDB structures (foldseek):
  4gfi-assembly4_D  TM=9.917E-01  e=6.690E-09  Agrobacterium fabrum str. C58
  1jpd-assembly1_X  TM=9.739E-01  e=1.440E-08  Escherichia coli
  3ijq-assembly1_A  TM=8.406E-01  e=7.023E-04  Bacteroides thetaiotaomicron
  3mwc-assembly1_A-2  TM=7.851E-01  e=2.893E-03  Kosmotoga olearia TBF 19.5.1
  3cyj-assembly1_A  TM=6.741E-01  e=7.434E-03  Rubrobacter xylanophilus DSM 9941

Organism: NCBI:txid1280948

Foldseek 3Di:
DWFKAKDKDWDWAADPDWDDDPVGTDRTFIKIWIWIDTPRDIFIFMFGFDVVVVGDPVRLSVLLVVCGVVVRVPDDLVNLPVVDDDDRNSRGSSRD

Mean predicted aligned error: 2.88 Å

Radius of gyration: 14.67 Å; Cα contacts (8 Å, |Δi|>4): 159; chains: 1; bounding box: 40×19×38 Å

Solvent-accessible surface area (backbone atoms only — not comparable to full-atom values): 5480 Å² total; per-residue (Å²): 130,74,71,34,46,80,44,82,44,80,44,79,44,79,45,98,55,72,51,72,54,101,90,50,70,40,54,54,49,62,34,39,39,30,38,36,34,43,87,89,46,77,29,61,11,61,27,57,53,43,62,93,76,77,36,38,65,71,57,36,54,48,59,48,55,72,44,42,67,53,49,35,74,61,62,47,76,71,59,43,61,78,75,36,67,92,51,42,42,41,50,8,58,69,56,44

Sequence (96 aa):
MAKRTLEITDFSSPLKRAFTISRGAKTSAETILVTIRQDGAIGRGECVPYPRYSETQPGVRAAIGEMRAQIEDGLSRDALQDAMPAGAARCAVDCA

pLDDT: mean 96.33, std 5.62, range [56.31, 98.75]